Protein AF-A0A3C1LVM2-F1 (afdb_monomer_lite)

Radius of gyration: 18.24 Å; chains: 1; bounding box: 33×49×50 Å

Structure (mmCIF, N/CA/C/O backbone):
data_AF-A0A3C1LVM2-F1
#
_entry.id   AF-A0A3C1LVM2-F1
#
loop_
_atom_site.group_PDB
_atom_site.id
_atom_site.type_symbol
_atom_site.label_atom_id
_atom_site.label_alt_id
_atom_site.label_comp_id
_atom_site.label_asym_id
_atom_site.label_entity_id
_atom_site.label_seq_id
_atom_site.pdbx_PDB_ins_code
_atom_site.Cartn_x
_atom_site.Cartn_y
_atom_site.Cartn_z
_atom_site.occupancy
_atom_site.B_iso_or_equiv
_atom_site.auth_seq_id
_atom_site.auth_comp_id
_atom_site.auth_asym_id
_atom_site.auth_atom_id
_atom_site.pdbx_PDB_model_num
ATOM 1 N N . MET A 1 1 ? -15.039 8.432 7.264 1.00 73.50 1 MET A N 1
ATOM 2 C CA . MET A 1 1 ? -13.662 7.944 7.041 1.00 73.50 1 MET A CA 1
ATOM 3 C C . MET A 1 1 ? -12.767 9.143 6.807 1.00 73.50 1 MET A C 1
ATOM 5 O O . MET A 1 1 ? -13.217 10.081 6.160 1.00 73.50 1 MET A O 1
ATOM 9 N N . ASN A 1 2 ? -11.557 9.139 7.355 1.00 86.31 2 ASN A N 1
ATOM 10 C CA . ASN A 1 2 ? -10.604 10.236 7.203 1.00 86.31 2 ASN A CA 1
ATOM 11 C C . ASN A 1 2 ? -9.530 9.864 6.174 1.00 86.31 2 ASN A C 1
ATOM 13 O O . ASN A 1 2 ? -8.987 8.762 6.242 1.00 86.31 2 ASN A O 1
ATOM 17 N N . LYS A 1 3 ? -9.220 10.763 5.236 1.00 92.19 3 LYS A N 1
ATOM 18 C CA . LYS A 1 3 ? -8.138 10.546 4.268 1.00 92.19 3 LYS A CA 1
ATOM 19 C C . LYS A 1 3 ? -6.799 10.796 4.959 1.00 92.19 3 LYS A C 1
ATOM 21 O O . LYS A 1 3 ? -6.586 11.862 5.529 1.00 92.19 3 LYS A O 1
ATOM 26 N N . ILE A 1 4 ? -5.894 9.827 4.889 1.00 93.12 4 ILE A N 1
ATOM 27 C CA . ILE A 1 4 ? -4.550 9.926 5.465 1.00 93.12 4 ILE A CA 1
ATOM 28 C C . ILE A 1 4 ? -3.533 10.055 4.332 1.00 93.12 4 ILE A C 1
ATOM 30 O O . ILE A 1 4 ? -3.550 9.276 3.380 1.00 93.12 4 ILE A O 1
ATOM 34 N N . ALA A 1 5 ? -2.637 11.037 4.446 1.00 94.06 5 ALA A N 1
ATOM 35 C CA . ALA A 1 5 ? -1.589 11.260 3.460 1.00 94.06 5 ALA A CA 1
ATOM 36 C C . ALA A 1 5 ? -0.519 10.159 3.529 1.00 94.06 5 ALA A C 1
ATOM 38 O O . ALA A 1 5 ? 0.129 9.940 4.560 1.00 94.06 5 ALA A O 1
ATOM 39 N N . LEU A 1 6 ? -0.309 9.490 2.402 1.00 94.88 6 LEU A N 1
ATOM 40 C CA . LEU A 1 6 ? 0.725 8.486 2.221 1.00 94.88 6 LEU A CA 1
ATOM 41 C C . LEU A 1 6 ? 2.050 9.149 1.831 1.00 94.88 6 LEU A C 1
ATOM 43 O O . LEU A 1 6 ? 2.078 10.156 1.125 1.00 94.88 6 LEU A O 1
ATOM 47 N N . LYS A 1 7 ? 3.160 8.569 2.291 1.00 95.81 7 LYS A N 1
ATOM 48 C CA . LYS A 1 7 ? 4.525 8.948 1.918 1.00 95.81 7 LYS A CA 1
ATOM 49 C C . LYS A 1 7 ? 5.264 7.704 1.457 1.00 95.81 7 LYS A C 1
ATOM 51 O O . LYS A 1 7 ? 5.380 6.736 2.214 1.00 95.81 7 LYS A O 1
ATOM 56 N N . ALA A 1 8 ? 5.786 7.746 0.240 1.00 94.88 8 ALA A N 1
ATOM 57 C CA . ALA A 1 8 ? 6.520 6.639 -0.347 1.00 94.88 8 ALA A CA 1
ATOM 58 C C . ALA A 1 8 ? 7.872 7.069 -0.894 1.00 94.88 8 ALA A C 1
ATOM 60 O O . ALA A 1 8 ? 8.191 8.252 -0.988 1.00 94.88 8 ALA A O 1
ATOM 61 N N . LYS A 1 9 ? 8.674 6.063 -1.228 1.00 95.69 9 LYS A N 1
ATOM 62 C CA . LYS A 1 9 ? 9.980 6.221 -1.846 1.00 95.69 9 LYS A CA 1
ATOM 63 C C . LYS A 1 9 ? 10.051 5.355 -3.099 1.00 95.69 9 LYS A C 1
ATOM 65 O O . LYS A 1 9 ? 9.803 4.150 -3.029 1.00 95.69 9 LYS A O 1
ATOM 70 N N . ALA A 1 10 ? 10.393 5.972 -4.228 1.00 96.56 10 ALA A N 1
ATOM 71 C CA . ALA A 1 10 ? 10.739 5.258 -5.453 1.00 96.56 10 ALA A CA 1
ATOM 72 C C . ALA A 1 10 ? 12.027 4.448 -5.250 1.00 96.56 10 ALA A C 1
ATOM 74 O O . ALA A 1 10 ? 12.906 4.840 -4.477 1.00 96.56 10 ALA A O 1
ATOM 75 N N . GLY A 1 11 ? 12.144 3.305 -5.920 1.00 95.38 11 GLY A N 1
ATOM 76 C CA . GLY A 1 11 ? 13.289 2.416 -5.742 1.00 95.38 11 GLY A CA 1
ATOM 77 C C . GLY A 1 11 ? 13.202 1.526 -4.498 1.00 95.38 11 GLY A C 1
ATOM 78 O O . GLY A 1 11 ? 14.178 0.839 -4.186 1.00 95.38 11 GLY A O 1
ATOM 79 N N . ALA A 1 12 ? 12.085 1.565 -3.761 1.00 95.06 12 ALA A N 1
ATOM 80 C CA . ALA A 1 12 ? 11.872 0.791 -2.542 1.00 95.06 12 ALA A CA 1
ATOM 81 C C . ALA A 1 12 ? 10.815 -0.298 -2.753 1.00 95.06 12 ALA A C 1
ATOM 83 O O . ALA A 1 12 ? 9.747 -0.050 -3.319 1.00 95.06 12 ALA A O 1
ATOM 84 N N . THR A 1 13 ? 11.093 -1.492 -2.235 1.00 94.75 13 THR A N 1
ATOM 85 C CA . THR A 1 13 ? 10.188 -2.647 -2.245 1.00 94.75 13 THR A CA 1
ATOM 86 C C . THR A 1 13 ? 9.933 -3.149 -0.827 1.00 94.75 13 THR A C 1
ATOM 88 O O . THR A 1 13 ? 10.643 -2.779 0.108 1.00 94.75 13 THR A O 1
ATOM 91 N N . ILE A 1 14 ? 8.964 -4.047 -0.682 1.00 93.44 14 ILE A N 1
ATOM 92 C CA . ILE A 1 14 ? 8.753 -4.844 0.524 1.00 93.44 14 ILE A CA 1
ATOM 93 C C . ILE A 1 14 ? 9.083 -6.289 0.155 1.00 93.44 14 ILE A C 1
ATOM 95 O O . ILE A 1 14 ? 8.447 -6.864 -0.731 1.00 93.44 14 ILE A O 1
ATOM 99 N N . TYR A 1 15 ? 10.097 -6.874 0.790 1.00 91.06 15 TYR A N 1
ATOM 100 C CA . TYR A 1 15 ? 10.475 -8.258 0.530 1.00 91.06 15 TYR A CA 1
ATOM 101 C C . TYR A 1 15 ? 9.362 -9.198 0.975 1.00 91.06 15 TYR A C 1
ATOM 103 O O . TYR A 1 15 ? 8.980 -9.209 2.142 1.00 91.06 15 TYR A O 1
ATOM 111 N N . ALA A 1 16 ? 8.873 -10.021 0.050 1.00 89.81 16 ALA A N 1
ATOM 112 C CA . ALA A 1 16 ? 7.766 -10.929 0.322 1.00 89.81 16 ALA A CA 1
ATOM 113 C C . ALA A 1 16 ? 8.080 -11.957 1.422 1.00 89.81 16 ALA A C 1
ATOM 115 O O . ALA A 1 16 ? 7.173 -12.353 2.142 1.00 89.81 16 ALA A O 1
ATOM 116 N N . SER A 1 17 ? 9.350 -12.346 1.576 1.00 88.25 17 SER A N 1
ATOM 117 C CA . SER A 1 17 ? 9.803 -13.331 2.564 1.00 88.25 17 SER A CA 1
ATOM 118 C C . SER A 1 17 ? 9.903 -12.798 3.993 1.00 88.25 17 SER A C 1
ATOM 120 O O . SER A 1 17 ? 9.860 -13.589 4.926 1.00 88.25 17 SER A O 1
ATOM 122 N N . THR A 1 18 ? 10.082 -11.487 4.181 1.00 87.00 18 THR A N 1
ATOM 123 C CA . THR A 1 18 ? 10.367 -10.909 5.509 1.00 87.00 18 THR A CA 1
ATOM 124 C C . THR A 1 18 ? 9.471 -9.736 5.882 1.00 87.00 18 THR A C 1
ATOM 126 O O . THR A 1 18 ? 9.458 -9.320 7.035 1.00 87.00 18 THR A O 1
ATOM 129 N N . GLY A 1 19 ? 8.761 -9.140 4.922 1.00 86.81 19 GLY A N 1
ATOM 130 C CA . GLY A 1 19 ? 8.030 -7.891 5.123 1.00 86.81 19 GLY A CA 1
ATOM 131 C C . GLY A 1 19 ? 8.943 -6.680 5.344 1.00 86.81 19 GLY A C 1
ATOM 132 O O . GLY A 1 19 ? 8.459 -5.593 5.663 1.00 86.81 19 GLY A O 1
ATOM 133 N N . MET A 1 20 ? 10.262 -6.825 5.189 1.00 89.69 20 MET A N 1
ATOM 134 C CA . MET A 1 20 ? 11.212 -5.726 5.352 1.00 89.69 20 MET A CA 1
ATOM 135 C C . MET A 1 20 ? 11.338 -4.889 4.081 1.00 89.69 20 MET A C 1
ATOM 137 O O . MET A 1 20 ? 11.114 -5.372 2.972 1.00 89.69 20 MET A O 1
ATOM 141 N N . ILE A 1 21 ? 11.764 -3.635 4.240 1.00 91.62 21 ILE A N 1
ATOM 142 C CA . ILE A 1 21 ? 12.069 -2.768 3.104 1.00 91.62 21 ILE A CA 1
ATOM 143 C C . ILE A 1 21 ? 13.371 -3.211 2.432 1.00 91.62 21 ILE A C 1
ATOM 145 O O . ILE A 1 21 ? 14.401 -3.365 3.094 1.00 91.62 21 ILE A O 1
ATOM 149 N N . GLY A 1 22 ? 13.310 -3.358 1.111 1.00 91.38 22 GLY A N 1
ATOM 150 C CA . GLY A 1 22 ? 14.460 -3.451 0.218 1.00 91.38 22 GLY A CA 1
ATOM 151 C C . GLY A 1 22 ? 14.621 -2.172 -0.603 1.00 91.38 22 GLY A C 1
ATOM 152 O O . GLY A 1 22 ? 13.645 -1.470 -0.866 1.00 91.38 22 GLY A O 1
ATOM 153 N N . TYR A 1 23 ? 15.848 -1.883 -1.031 1.00 93.31 23 TYR A N 1
ATOM 154 C CA . TYR A 1 23 ? 16.183 -0.724 -1.866 1.00 93.31 23 TYR A CA 1
ATOM 155 C C . TYR A 1 23 ? 16.746 -1.171 -3.223 1.00 93.31 23 TYR A C 1
ATOM 157 O O . TYR A 1 23 ? 16.970 -2.360 -3.442 1.00 93.31 23 TYR A O 1
ATOM 165 N N . ALA A 1 24 ? 16.990 -0.205 -4.116 1.00 92.19 24 ALA A N 1
ATOM 166 C CA . ALA A 1 24 ? 17.515 -0.412 -5.470 1.00 92.19 24 ALA A CA 1
ATOM 167 C C . ALA A 1 24 ? 16.586 -1.226 -6.396 1.00 92.19 24 ALA A C 1
ATOM 169 O O . ALA A 1 24 ? 17.046 -1.920 -7.297 1.00 92.19 24 ALA A O 1
ATOM 170 N N . GLN A 1 25 ? 15.270 -1.109 -6.197 1.00 92.44 25 GLN A N 1
ATOM 171 C CA . GLN A 1 25 ? 14.239 -1.731 -7.037 1.00 92.44 25 GLN A CA 1
ATOM 172 C C . GLN A 1 25 ? 13.498 -0.647 -7.819 1.00 92.44 25 GLN A C 1
ATOM 174 O O . GLN A 1 25 ? 12.453 -0.168 -7.384 1.00 92.44 25 GLN A O 1
ATOM 179 N N . ALA A 1 26 ? 14.088 -0.187 -8.925 1.00 93.00 26 ALA A N 1
ATOM 180 C CA . ALA A 1 26 ? 13.601 0.980 -9.668 1.00 93.00 26 ALA A CA 1
ATOM 181 C C . ALA A 1 26 ? 12.156 0.822 -10.173 1.00 93.00 26 ALA A C 1
ATOM 183 O O . ALA A 1 26 ? 11.431 1.808 -10.258 1.00 93.00 26 ALA A O 1
ATOM 184 N N . ASP A 1 27 ? 11.715 -0.409 -10.434 1.00 93.44 27 ASP A N 1
ATOM 185 C CA . ASP A 1 27 ? 10.358 -0.764 -10.867 1.00 93.44 27 ASP A CA 1
ATOM 186 C C . ASP A 1 27 ? 9.335 -0.820 -9.713 1.00 93.44 27 ASP A C 1
ATOM 188 O O . ASP A 1 27 ? 8.182 -1.229 -9.904 1.00 93.44 27 ASP A O 1
ATOM 192 N N . ARG A 1 28 ? 9.738 -0.444 -8.493 1.00 94.81 28 ARG A N 1
ATOM 193 C CA . ARG A 1 28 ? 8.899 -0.448 -7.292 1.00 94.81 28 ARG A CA 1
ATOM 194 C C . ARG A 1 28 ? 8.949 0.876 -6.549 1.00 94.81 28 ARG A C 1
ATOM 196 O O . ARG A 1 28 ? 9.935 1.614 -6.559 1.00 94.81 28 ARG A O 1
ATOM 203 N N . MET A 1 29 ? 7.860 1.141 -5.844 1.00 95.69 29 MET A N 1
ATOM 204 C CA . MET A 1 29 ? 7.731 2.265 -4.934 1.00 95.69 29 MET A CA 1
ATOM 205 C C . MET A 1 29 ? 6.965 1.816 -3.701 1.00 95.69 29 MET A C 1
ATOM 207 O O . MET A 1 29 ? 5.881 1.261 -3.830 1.00 95.69 29 MET A O 1
ATOM 211 N N . SER A 1 30 ? 7.495 2.069 -2.506 1.00 96.25 30 SER A N 1
ATOM 212 C CA . SER A 1 30 ? 6.868 1.593 -1.268 1.00 96.25 30 SER A CA 1
ATOM 213 C C . SER A 1 30 ? 6.785 2.668 -0.201 1.00 96.25 30 SER A C 1
ATOM 215 O O . SER A 1 30 ? 7.645 3.549 -0.107 1.00 96.25 30 SER A O 1
ATOM 217 N N . THR A 1 31 ? 5.769 2.566 0.649 1.00 95.44 31 THR A N 1
ATOM 218 C CA . THR A 1 31 ? 5.712 3.327 1.896 1.00 95.44 31 THR A CA 1
ATOM 219 C C . THR A 1 31 ? 6.760 2.814 2.877 1.00 95.44 31 THR A C 1
ATOM 221 O O . THR A 1 31 ? 6.845 1.610 3.119 1.00 95.44 31 THR A O 1
ATOM 224 N N . LEU A 1 32 ? 7.523 3.722 3.487 1.00 90.62 32 LEU A N 1
ATOM 225 C CA . LEU A 1 32 ? 8.556 3.352 4.464 1.00 90.62 32 LEU A CA 1
ATOM 226 C C . LEU A 1 32 ? 8.004 3.233 5.892 1.00 90.62 32 LEU A C 1
ATOM 228 O O . LEU A 1 32 ? 8.465 2.405 6.675 1.00 90.62 32 LEU A O 1
ATOM 232 N N . HIS A 1 33 ? 7.000 4.038 6.230 1.00 89.00 33 HIS A N 1
ATOM 233 C CA . HIS A 1 33 ? 6.382 4.046 7.555 1.00 89.00 33 HIS A CA 1
ATOM 234 C C . HIS A 1 33 ? 5.238 3.040 7.622 1.00 89.00 33 HIS A C 1
ATOM 236 O O . HIS A 1 33 ? 4.606 2.748 6.606 1.00 89.00 33 HIS A O 1
ATOM 242 N N . PHE A 1 34 ? 4.975 2.523 8.820 1.00 90.19 34 PHE A N 1
ATOM 243 C CA . PHE A 1 34 ? 3.755 1.770 9.073 1.00 90.19 34 PHE A CA 1
ATOM 244 C C . PHE A 1 34 ? 2.570 2.720 9.162 1.00 90.19 34 PHE A C 1
ATOM 246 O O . PHE A 1 34 ? 2.628 3.744 9.843 1.00 90.19 34 PHE A O 1
ATOM 253 N N . TYR A 1 35 ? 1.491 2.339 8.499 1.00 92.31 35 TYR A N 1
ATOM 254 C CA . TYR A 1 35 ? 0.182 2.941 8.673 1.00 92.31 35 TYR A CA 1
ATOM 255 C C . TYR A 1 35 ? -0.681 2.003 9.498 1.00 92.31 35 TYR A C 1
ATOM 257 O O . TYR A 1 35 ? -0.512 0.787 9.449 1.00 92.31 35 TYR A O 1
ATOM 265 N N . LYS A 1 36 ? -1.612 2.571 10.254 1.00 92.19 36 LYS A N 1
ATOM 266 C CA . LYS A 1 36 ? -2.578 1.814 11.037 1.00 92.19 36 LYS A CA 1
ATOM 267 C C . LYS A 1 36 ? -3.918 1.828 10.316 1.00 92.19 36 LYS A C 1
ATOM 269 O O . LYS A 1 36 ? -4.392 2.887 9.909 1.00 92.19 36 LYS A O 1
ATOM 274 N N . ALA A 1 37 ? -4.516 0.657 10.151 1.00 92.25 37 ALA A N 1
ATOM 275 C CA . ALA A 1 37 ? -5.869 0.498 9.652 1.00 92.25 37 ALA A CA 1
ATOM 276 C C . ALA A 1 37 ? -6.750 -0.110 10.740 1.00 92.25 37 ALA A C 1
ATOM 278 O O . ALA A 1 37 ? -6.312 -0.989 11.477 1.00 92.25 37 ALA A O 1
ATOM 279 N N . CYS A 1 38 ? -7.995 0.349 10.807 1.00 92.12 38 CYS A N 1
ATOM 280 C CA . CYS A 1 38 ? -9.046 -0.264 11.600 1.00 92.12 38 CYS A CA 1
ATOM 281 C C . CYS A 1 38 ? -9.963 -1.070 10.672 1.00 92.12 38 CYS A C 1
ATOM 283 O O . CYS A 1 38 ? -9.942 -0.912 9.447 1.00 92.12 38 CYS A O 1
ATOM 285 N N . LYS A 1 39 ? -10.830 -1.898 11.260 1.00 92.88 39 LYS A N 1
ATOM 286 C CA . LYS A 1 39 ? -11.871 -2.599 10.507 1.00 92.88 39 LYS A CA 1
ATOM 287 C C . LYS A 1 39 ? -12.705 -1.606 9.693 1.00 92.88 39 LYS A C 1
ATOM 289 O O . LYS A 1 39 ? -13.219 -0.621 10.224 1.00 92.88 39 LYS A O 1
ATOM 294 N N . GLY A 1 40 ? -12.852 -1.879 8.403 1.00 93.62 40 GLY A N 1
ATOM 295 C CA . GLY A 1 40 ? -13.560 -1.030 7.453 1.00 93.62 40 GLY A CA 1
ATOM 296 C C . GLY A 1 40 ? -12.723 0.100 6.855 1.00 93.62 40 GLY A C 1
ATOM 297 O O . GLY A 1 40 ? -13.246 0.806 6.001 1.00 93.62 40 GLY A O 1
ATOM 298 N N . SER A 1 41 ? -11.457 0.293 7.247 1.00 95.56 41 SER A N 1
ATOM 299 C CA . SER A 1 41 ? -10.549 1.173 6.504 1.00 95.56 41 SER A CA 1
ATOM 300 C C . SER A 1 41 ? -10.365 0.656 5.073 1.00 95.56 41 SER A C 1
ATOM 302 O O . SER A 1 41 ? -10.439 -0.551 4.829 1.00 95.56 41 SER A O 1
ATOM 304 N N . VAL A 1 42 ? -10.102 1.560 4.128 1.00 96.69 42 VAL A N 1
ATOM 305 C CA . VAL A 1 42 ? -10.024 1.236 2.697 1.00 96.69 42 VAL A CA 1
ATOM 306 C C . VAL A 1 42 ? -8.786 1.861 2.067 1.00 96.69 42 VAL A C 1
ATOM 308 O O . VAL A 1 42 ? -8.497 3.035 2.294 1.00 96.69 42 VAL A O 1
ATOM 311 N N . ILE A 1 43 ? -8.075 1.091 1.246 1.00 97.19 43 ILE A N 1
ATOM 312 C CA . ILE A 1 43 ? -7.098 1.613 0.285 1.00 97.19 43 ILE A CA 1
ATOM 313 C C . ILE A 1 43 ? -7.738 1.570 -1.097 1.00 97.19 43 ILE A C 1
ATOM 315 O O . ILE A 1 43 ? -8.239 0.522 -1.506 1.00 97.19 43 ILE A O 1
ATOM 319 N N . ARG A 1 44 ? -7.694 2.696 -1.806 1.00 96.94 44 ARG A N 1
ATOM 320 C CA . ARG A 1 44 ? -8.282 2.856 -3.135 1.00 96.94 44 ARG A CA 1
ATOM 321 C C . ARG A 1 44 ? -7.234 3.284 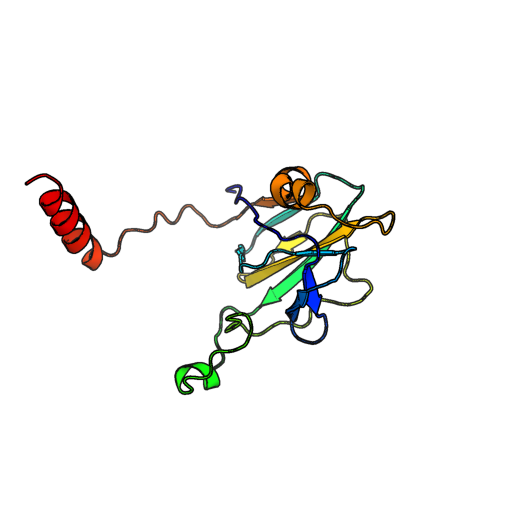-4.139 1.00 96.94 44 ARG A C 1
ATOM 323 O O . ARG A 1 44 ? -6.538 4.276 -3.928 1.00 96.94 44 ARG A O 1
ATOM 330 N N . LEU A 1 45 ? -7.165 2.566 -5.251 1.00 96.81 45 LEU A N 1
ATOM 331 C CA . LEU A 1 45 ? -6.344 2.957 -6.384 1.00 96.81 45 LEU A CA 1
ATOM 332 C C . LEU A 1 45 ? -7.097 3.989 -7.233 1.00 96.81 45 LEU A C 1
ATOM 334 O O . LEU A 1 45 ? -8.225 3.748 -7.656 1.00 96.81 45 LEU A O 1
ATOM 338 N N . LEU A 1 46 ? -6.469 5.135 -7.485 1.00 96.56 46 LEU A N 1
ATOM 339 C CA . LEU A 1 46 ? -7.016 6.188 -8.343 1.00 96.56 46 LEU A CA 1
ATOM 340 C C . LEU A 1 46 ? -6.555 6.043 -9.791 1.00 96.56 46 LEU A C 1
ATOM 342 O O . LEU A 1 46 ? -7.320 6.318 -10.712 1.00 96.56 46 LEU A O 1
ATOM 346 N N . ASN A 1 47 ? -5.311 5.603 -9.992 1.00 95.56 47 ASN A N 1
ATOM 347 C CA . ASN A 1 47 ? -4.727 5.444 -11.316 1.00 95.56 47 ASN A CA 1
ATOM 348 C C . ASN A 1 47 ? -4.467 3.962 -11.643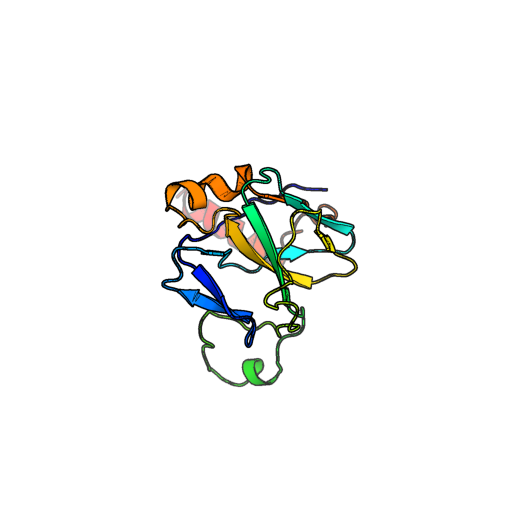 1.00 95.56 47 ASN A C 1
ATOM 350 O O . ASN A 1 47 ? -3.619 3.317 -11.027 1.00 95.56 47 ASN A O 1
ATOM 354 N N . ARG A 1 48 ? -5.182 3.447 -12.653 1.00 94.94 48 ARG A N 1
ATOM 355 C CA . ARG A 1 48 ? -5.111 2.053 -13.132 1.00 94.94 48 ARG A CA 1
ATOM 356 C C . ARG A 1 48 ? -3.880 1.736 -13.993 1.00 94.94 48 ARG A C 1
ATOM 358 O O . ARG A 1 48 ? -3.671 0.577 -14.339 1.00 94.94 48 ARG A O 1
ATOM 365 N N . ASP A 1 49 ? -3.021 2.711 -14.269 1.00 95.31 49 ASP A N 1
ATOM 366 C CA . ASP A 1 49 ? -1.686 2.465 -14.834 1.00 95.31 49 ASP A CA 1
ATOM 367 C C . ASP A 1 49 ? -0.743 1.804 -13.813 1.00 95.31 49 ASP A C 1
ATOM 369 O O . ASP A 1 49 ? 0.350 1.339 -14.148 1.00 95.31 49 ASP A O 1
ATOM 373 N N . TYR A 1 50 ? -1.179 1.734 -12.554 1.00 96.06 50 TYR A N 1
ATOM 374 C CA . TYR A 1 50 ? -0.456 1.136 -11.449 1.00 96.06 50 TYR A CA 1
ATOM 375 C C . TYR A 1 50 ? -1.229 -0.048 -10.864 1.00 96.06 50 TYR A C 1
ATOM 377 O O . TYR A 1 50 ? -2.423 -0.247 -11.082 1.00 96.06 50 TYR A O 1
ATOM 385 N N . MET A 1 51 ? -0.522 -0.845 -10.080 1.00 96.31 51 MET A N 1
ATOM 386 C CA . MET A 1 51 ? -1.061 -1.893 -9.227 1.00 96.31 51 MET A CA 1
ATOM 387 C C . MET A 1 51 ? -0.343 -1.827 -7.886 1.00 96.31 51 MET A C 1
ATOM 389 O O . MET A 1 51 ? 0.801 -1.372 -7.800 1.00 96.31 51 MET A O 1
ATOM 393 N N . PHE A 1 52 ? -0.991 -2.294 -6.829 1.00 96.44 52 PHE A N 1
ATOM 394 C CA . PHE A 1 52 ? -0.422 -2.251 -5.490 1.00 96.44 52 PHE A CA 1
ATOM 395 C C . PHE A 1 52 ? -0.591 -3.580 -4.771 1.00 96.44 52 PHE A C 1
ATOM 397 O O . PHE A 1 52 ? -1.467 -4.378 -5.092 1.00 96.44 52 PHE A O 1
ATOM 404 N N . ASN A 1 53 ? 0.250 -3.820 -3.780 1.00 9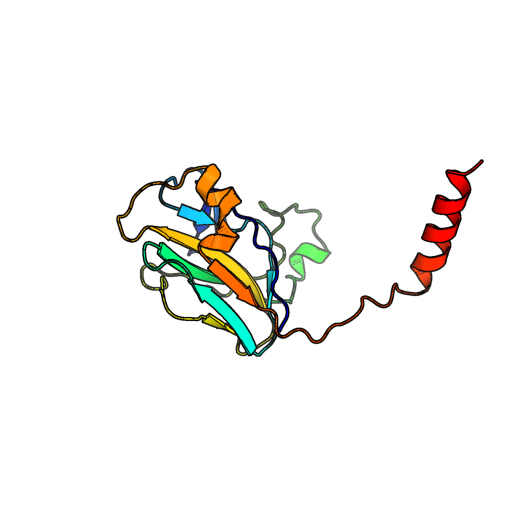5.31 53 ASN A N 1
ATOM 405 C CA . ASN A 1 53 ? 0.036 -4.849 -2.782 1.00 95.31 53 ASN A CA 1
ATOM 406 C C . ASN A 1 53 ? 0.088 -4.222 -1.384 1.00 95.31 53 ASN A C 1
ATOM 408 O O . ASN A 1 53 ? 0.523 -3.080 -1.203 1.00 95.31 53 ASN A O 1
ATOM 412 N N . VAL A 1 54 ? -0.396 -4.975 -0.403 1.00 95.69 54 VAL A N 1
ATOM 413 C CA . VAL A 1 54 ? -0.457 -4.544 0.990 1.00 95.69 54 VAL A CA 1
ATOM 414 C C . VAL A 1 54 ? 0.238 -5.604 1.824 1.00 95.69 54 VAL A C 1
ATOM 416 O O . VAL A 1 54 ? -0.187 -6.756 1.834 1.00 95.69 54 VAL A O 1
ATOM 419 N N . ALA A 1 55 ? 1.314 -5.217 2.499 1.00 94.75 55 ALA A N 1
ATOM 420 C CA . ALA A 1 55 ? 1.926 -6.030 3.538 1.00 94.75 55 ALA A CA 1
ATOM 421 C C . ALA A 1 55 ? 1.253 -5.679 4.861 1.00 94.75 55 ALA A C 1
ATOM 423 O O . ALA A 1 55 ? 1.289 -4.506 5.241 1.00 94.75 55 ALA A O 1
ATOM 424 N N . THR A 1 56 ? 0.649 -6.651 5.551 1.00 93.69 56 THR A N 1
ATOM 425 C CA . THR A 1 56 ? 0.079 -6.422 6.882 1.00 93.69 56 THR A CA 1
ATOM 426 C C . THR A 1 56 ? 0.970 -6.990 7.977 1.00 93.69 56 THR A C 1
ATOM 428 O O . THR A 1 56 ? 1.734 -7.935 7.776 1.00 93.69 56 THR A O 1
ATOM 431 N N . TYR A 1 57 ? 0.891 -6.362 9.143 1.00 90.75 57 TYR A N 1
ATOM 432 C CA . TYR A 1 57 ? 1.701 -6.679 10.304 1.00 90.75 57 TYR A CA 1
ATOM 433 C C . TYR A 1 57 ? 0.819 -6.658 11.553 1.00 90.75 57 TYR A C 1
ATOM 435 O O . TYR A 1 57 ? -0.131 -5.870 11.650 1.00 90.75 57 TYR A O 1
ATOM 443 N N . SER A 1 58 ? 1.129 -7.532 12.506 1.00 85.50 58 SER A N 1
ATOM 444 C CA . SER A 1 58 ? 0.462 -7.594 13.801 1.00 85.50 58 SER A CA 1
ATOM 445 C C . SER A 1 58 ? 0.695 -6.320 14.613 1.00 85.50 58 SER A C 1
ATOM 447 O O . SER A 1 58 ? 1.733 -5.667 14.506 1.00 85.50 58 SER A O 1
ATOM 449 N N . LEU A 1 59 ? -0.263 -5.996 15.480 1.00 78.69 59 LEU A N 1
ATOM 450 C CA . LEU A 1 59 ? -0.105 -4.952 16.500 1.00 78.69 59 LEU A CA 1
ATOM 451 C C . LEU A 1 59 ? 0.738 -5.427 17.693 1.00 78.69 59 LEU A C 1
ATOM 453 O O . LEU A 1 59 ? 1.232 -4.606 18.459 1.00 78.69 59 LEU A O 1
ATOM 457 N N . SER A 1 60 ? 0.892 -6.744 17.859 1.00 68.00 60 SER A N 1
ATOM 458 C CA . SER A 1 60 ? 1.754 -7.342 18.875 1.00 68.00 60 SER A CA 1
ATOM 459 C C . SER A 1 60 ? 3.223 -7.230 18.471 1.00 68.00 60 SER A C 1
ATOM 461 O O . SER A 1 60 ? 3.603 -7.616 17.360 1.00 68.00 60 SER A O 1
ATOM 463 N N . PHE A 1 61 ? 4.035 -6.730 19.395 1.00 63.31 61 PHE A N 1
ATOM 464 C CA . PHE A 1 61 ? 5.491 -6.755 19.313 1.00 63.31 61 PHE A CA 1
ATOM 465 C C . PHE A 1 61 ? 5.997 -8.138 19.742 1.00 63.31 61 PHE A C 1
ATOM 467 O O . PHE A 1 61 ? 5.382 -8.772 20.597 1.00 63.31 61 PHE A O 1
ATOM 474 N N . SER A 1 62 ? 7.092 -8.620 19.151 1.00 58.91 62 SER A N 1
ATOM 475 C CA . SER A 1 62 ? 7.766 -9.817 19.675 1.00 58.91 62 SER A CA 1
ATOM 476 C C . SER A 1 62 ? 8.405 -9.483 21.026 1.00 58.91 62 SER A C 1
ATOM 478 O O . SER A 1 62 ? 9.165 -8.514 21.116 1.00 58.91 62 SER A O 1
ATOM 480 N N . ASP A 1 63 ? 8.134 -10.293 22.053 1.00 56.75 63 ASP A N 1
ATOM 481 C CA . ASP A 1 63 ? 8.698 -10.129 23.403 1.00 56.75 63 ASP A CA 1
ATOM 482 C C . ASP A 1 63 ? 10.241 -10.135 23.399 1.00 56.75 63 ASP A C 1
ATOM 484 O O . ASP A 1 63 ? 10.882 -9.531 24.257 1.00 56.75 63 ASP A O 1
ATOM 488 N N . GLU A 1 64 ? 10.857 -10.745 22.383 1.00 56.72 64 GLU A N 1
ATOM 489 C CA . GLU A 1 64 ? 12.311 -10.793 22.181 1.00 56.72 64 GLU A CA 1
ATOM 490 C C . GLU A 1 64 ? 12.947 -9.398 21.995 1.00 56.72 64 GLU A C 1
ATOM 492 O O . GLU A 1 64 ? 14.102 -9.172 22.372 1.00 56.72 64 GLU A O 1
ATOM 497 N N . TYR A 1 65 ? 12.188 -8.426 21.474 1.00 53.78 65 TYR A N 1
ATOM 498 C CA . TYR A 1 65 ? 12.650 -7.043 21.293 1.00 53.78 65 TYR A CA 1
ATOM 499 C C . TYR A 1 65 ? 12.385 -6.144 22.504 1.00 53.78 65 TYR A C 1
ATOM 501 O O . TYR A 1 65 ? 12.903 -5.032 22.553 1.00 53.78 65 TYR A O 1
ATOM 509 N N . ILE A 1 66 ? 11.619 -6.609 23.496 1.00 56.97 66 ILE A N 1
ATOM 510 C CA . ILE A 1 66 ? 11.404 -5.871 24.752 1.00 56.97 66 ILE A CA 1
ATOM 511 C C . ILE A 1 66 ? 12.680 -5.903 25.607 1.00 56.97 66 ILE A C 1
ATOM 513 O O . ILE A 1 66 ? 12.975 -4.949 26.325 1.00 56.97 66 ILE A O 1
ATOM 517 N N . TYR A 1 67 ? 13.460 -6.982 25.498 1.00 50.53 67 TYR A N 1
ATOM 518 C CA . TYR A 1 67 ? 14.603 -7.253 26.375 1.00 50.53 67 TYR A CA 1
ATOM 519 C C . TYR A 1 67 ? 15.963 -7.227 25.679 1.00 50.53 67 TYR A C 1
ATOM 521 O O . TYR A 1 67 ? 16.991 -7.352 26.345 1.00 50.53 67 TYR A O 1
ATOM 529 N N . SER A 1 68 ? 16.001 -7.043 24.359 1.00 51.06 68 SER A N 1
ATOM 530 C CA . SER A 1 68 ? 17.249 -6.928 23.616 1.00 51.06 68 SER A CA 1
ATOM 531 C C . SER A 1 68 ? 17.375 -5.520 23.034 1.00 51.06 68 SER A C 1
ATOM 533 O O . SER A 1 68 ? 16.507 -5.058 22.299 1.00 51.06 68 SER A O 1
ATOM 535 N N . TYR A 1 69 ? 18.483 -4.827 23.327 1.00 50.38 69 TYR A N 1
ATOM 536 C CA . TYR A 1 69 ? 18.892 -3.571 22.668 1.00 50.38 69 TYR A CA 1
ATOM 537 C C . TYR A 1 69 ? 19.280 -3.804 21.191 1.00 50.38 69 TYR A C 1
ATOM 539 O O . TYR A 1 69 ? 20.214 -3.206 20.653 1.00 50.38 69 TYR A O 1
ATOM 547 N N . THR A 1 70 ? 18.590 -4.722 20.522 1.00 54.50 70 THR A N 1
ATOM 548 C CA . THR A 1 70 ? 18.817 -5.088 19.138 1.00 54.50 70 THR A CA 1
ATOM 549 C C . THR A 1 70 ? 18.012 -4.122 18.289 1.00 54.50 70 THR A C 1
ATOM 551 O O . THR A 1 70 ? 16.805 -4.277 18.101 1.00 54.50 70 THR A O 1
ATOM 554 N N . TYR A 1 71 ? 18.675 -3.090 17.772 1.00 53.38 71 TYR A N 1
ATOM 555 C CA . TYR A 1 71 ? 18.089 -2.234 16.749 1.00 53.38 71 TYR A CA 1
ATOM 556 C C . TYR A 1 71 ? 17.827 -3.079 15.504 1.00 53.38 71 TYR A C 1
ATOM 558 O O . TYR A 1 71 ? 18.728 -3.340 14.707 1.00 53.38 71 TYR A O 1
ATOM 566 N N . GLN A 1 72 ? 16.593 -3.545 15.342 1.00 53.78 72 GLN A N 1
ATOM 567 C CA . GLN A 1 72 ? 16.225 -4.304 14.162 1.00 53.78 72 GLN A CA 1
ATOM 568 C C . GLN A 1 72 ? 16.312 -3.396 12.929 1.00 53.78 72 GLN A C 1
ATOM 570 O O . GLN A 1 72 ? 15.860 -2.244 12.935 1.00 53.78 72 GLN A O 1
ATOM 575 N N . GLN A 1 73 ? 16.896 -3.918 11.851 1.00 58.72 73 GLN A N 1
ATOM 576 C CA . GLN A 1 73 ? 17.024 -3.205 10.585 1.00 58.72 73 GLN A CA 1
ATOM 577 C C . GLN A 1 73 ? 15.638 -2.725 10.107 1.00 58.72 73 GLN A C 1
ATOM 579 O O . GLN A 1 73 ? 14.678 -3.493 10.084 1.00 58.72 73 GLN A O 1
ATOM 584 N N . ASN A 1 74 ? 15.530 -1.444 9.733 1.00 55.44 74 ASN A N 1
ATOM 585 C CA . ASN A 1 74 ? 14.281 -0.738 9.387 1.00 55.44 74 ASN A CA 1
ATOM 586 C C . ASN A 1 74 ? 13.295 -0.454 10.550 1.00 55.44 74 ASN A C 1
ATOM 588 O O . ASN A 1 74 ? 12.147 -0.114 10.260 1.00 55.44 74 ASN A O 1
ATOM 592 N N . GLN A 1 75 ? 13.709 -0.575 11.824 1.00 57.81 75 GLN A N 1
ATOM 593 C CA . GLN A 1 75 ? 12.862 -0.329 13.015 1.00 57.81 75 GLN A CA 1
ATOM 594 C C . GLN A 1 75 ? 11.542 -1.131 12.987 1.00 57.81 75 GLN A C 1
ATOM 596 O O . GLN A 1 75 ? 10.467 -0.640 13.328 1.00 57.81 75 GLN A O 1
ATOM 601 N N . CYS A 1 76 ? 11.605 -2.365 12.485 1.00 62.72 76 CYS A N 1
ATOM 602 C CA . CYS A 1 76 ? 10.435 -3.175 12.159 1.00 62.72 76 CYS A CA 1
ATOM 603 C C . CYS A 1 76 ? 9.967 -4.043 13.337 1.00 62.72 76 CYS A C 1
ATOM 605 O O . CYS A 1 76 ? 9.944 -5.257 13.219 1.00 62.72 76 CYS A O 1
ATOM 607 N N . TRP A 1 77 ? 9.537 -3.454 14.453 1.00 64.94 77 TRP A N 1
ATOM 608 C CA . TRP A 1 77 ? 9.142 -4.242 15.635 1.00 64.94 77 TRP A CA 1
ATOM 609 C C . TRP A 1 77 ? 7.812 -5.016 15.501 1.00 64.94 77 TRP A C 1
ATOM 611 O O . TRP A 1 77 ? 7.425 -5.742 16.415 1.00 64.94 77 TRP A O 1
ATOM 621 N N . ALA A 1 78 ? 7.104 -4.866 14.379 1.00 73.50 78 ALA A N 1
ATOM 622 C CA . ALA A 1 78 ? 5.840 -5.544 14.104 1.00 73.50 78 ALA A CA 1
ATOM 623 C C . ALA A 1 78 ? 6.061 -6.892 13.394 1.00 73.50 78 ALA A C 1
ATOM 625 O O . ALA A 1 78 ? 6.911 -6.999 12.505 1.00 73.50 78 ALA A O 1
ATOM 626 N N . THR A 1 79 ? 5.261 -7.908 13.733 1.00 83.31 79 THR A N 1
ATOM 627 C CA . THR A 1 79 ? 5.358 -9.232 13.095 1.00 83.31 79 THR A CA 1
ATOM 628 C C . THR A 1 79 ? 4.637 -9.215 11.755 1.00 83.31 79 THR A C 1
ATOM 630 O O . THR A 1 79 ? 3.455 -8.894 11.682 1.00 83.31 79 THR A O 1
ATOM 633 N N . TYR A 1 80 ? 5.345 -9.540 10.678 1.00 88.12 80 TYR A N 1
ATOM 634 C CA . TYR A 1 80 ? 4.788 -9.576 9.329 1.00 88.12 80 TYR A CA 1
ATOM 635 C C . TYR A 1 80 ? 3.918 -10.823 9.097 1.00 88.12 80 TYR A C 1
ATOM 637 O O . TYR A 1 80 ? 4.322 -11.936 9.427 1.00 88.12 80 TYR A O 1
ATOM 645 N N . ASN A 1 81 ? 2.746 -10.644 8.483 1.00 88.88 81 ASN A N 1
ATOM 646 C CA . ASN A 1 81 ? 1.747 -11.705 8.301 1.00 88.88 81 ASN A CA 1
ATOM 647 C C . ASN A 1 81 ? 1.943 -12.563 7.035 1.00 88.88 81 ASN A C 1
ATOM 649 O O . ASN A 1 81 ? 1.141 -13.456 6.779 1.00 88.88 81 ASN A O 1
ATOM 653 N N . ASN A 1 82 ? 3.007 -12.336 6.256 1.00 88.50 82 ASN A N 1
ATOM 654 C CA . ASN A 1 82 ? 3.310 -13.096 5.031 1.00 88.50 82 ASN A CA 1
ATOM 655 C C . ASN A 1 82 ? 2.248 -12.979 3.919 1.00 88.50 82 ASN A C 1
ATOM 657 O O . ASN A 1 82 ? 2.042 -13.909 3.143 1.00 88.50 82 ASN A O 1
ATOM 661 N N . ASP A 1 83 ? 1.606 -11.812 3.803 1.00 87.75 83 ASP A N 1
ATOM 662 C CA . ASP A 1 83 ? 0.526 -11.582 2.827 1.00 87.75 83 ASP A CA 1
ATOM 663 C C . ASP A 1 83 ? 1.011 -11.355 1.382 1.00 87.75 83 ASP A C 1
ATOM 665 O O . ASP A 1 83 ? 0.216 -11.388 0.437 1.00 87.75 83 ASP A O 1
ATOM 669 N N . LEU A 1 84 ? 2.299 -11.060 1.184 1.00 87.25 84 LEU A N 1
ATOM 670 C CA . LEU A 1 84 ? 2.845 -10.763 -0.138 1.00 87.25 84 LEU A CA 1
ATOM 671 C C . LEU A 1 84 ? 3.296 -12.026 -0.871 1.00 87.25 84 LEU A C 1
ATOM 673 O O . LEU A 1 84 ? 4.061 -12.834 -0.353 1.00 87.25 84 LEU A O 1
ATOM 677 N N . ASN A 1 85 ? 2.906 -12.127 -2.139 1.00 82.19 85 ASN A N 1
ATOM 678 C CA . ASN A 1 85 ? 3.432 -13.101 -3.090 1.00 82.19 85 ASN A CA 1
ATOM 679 C C . ASN A 1 85 ? 3.440 -12.494 -4.507 1.00 82.19 85 ASN A C 1
ATOM 681 O O . ASN A 1 85 ? 2.936 -11.392 -4.723 1.00 82.19 85 ASN A O 1
ATOM 685 N N . GLY A 1 86 ? 4.016 -13.192 -5.490 1.00 71.69 86 GLY A N 1
ATOM 686 C CA . GLY A 1 86 ? 4.132 -12.674 -6.863 1.00 71.69 86 GLY A CA 1
ATOM 687 C C . GLY A 1 86 ? 2.795 -12.301 -7.526 1.00 71.69 86 GLY A C 1
ATOM 688 O O . GLY A 1 86 ? 2.782 -11.444 -8.406 1.00 71.69 86 GLY A O 1
ATOM 689 N N . GLY A 1 87 ? 1.680 -12.890 -7.080 1.00 77.12 87 GLY A N 1
ATOM 690 C CA . GLY A 1 87 ? 0.326 -12.625 -7.573 1.00 77.12 87 GLY A CA 1
ATOM 691 C C . GLY A 1 87 ? -0.527 -11.739 -6.659 1.00 77.12 87 GLY A C 1
ATOM 692 O O . GLY A 1 87 ? -1.710 -11.571 -6.927 1.00 77.12 87 GLY A O 1
ATOM 693 N N . SER A 1 88 ? 0.025 -11.174 -5.579 1.00 85.62 88 SER A N 1
ATOM 694 C CA . SER A 1 88 ? -0.760 -10.415 -4.591 1.00 85.62 88 SER A CA 1
ATOM 695 C C . SER A 1 88 ? -1.035 -8.958 -4.990 1.00 85.62 88 SER A C 1
ATOM 697 O O . SER A 1 88 ? -1.736 -8.243 -4.257 1.00 85.62 88 SER A O 1
ATOM 699 N N . TYR A 1 89 ? -0.478 -8.521 -6.127 1.00 91.44 89 TYR A N 1
ATOM 700 C CA . TYR A 1 89 ? -0.742 -7.216 -6.723 1.00 91.44 89 TYR A CA 1
ATOM 701 C C . TYR A 1 89 ? -2.176 -7.136 -7.231 1.00 91.44 89 TYR A C 1
ATOM 703 O O . TYR A 1 89 ? -2.685 -8.052 -7.872 1.00 91.44 89 TYR A O 1
ATOM 711 N N . ARG A 1 90 ? -2.821 -6.011 -6.944 1.00 94.19 90 ARG A N 1
ATOM 712 C CA . ARG A 1 90 ? -4.221 -5.759 -7.264 1.00 94.19 90 ARG A CA 1
ATOM 713 C C . ARG A 1 90 ? -4.424 -4.331 -7.744 1.00 94.19 90 ARG A C 1
ATOM 715 O O . ARG A 1 90 ? -3.581 -3.459 -7.529 1.00 94.19 90 ARG A O 1
ATOM 722 N N . GLN A 1 91 ? -5.569 -4.123 -8.376 1.00 95.62 91 GLN A N 1
ATOM 723 C CA . GLN A 1 91 ? -6.063 -2.805 -8.777 1.00 95.62 91 GLN A CA 1
ATOM 724 C C . GLN A 1 91 ? -7.407 -2.457 -8.129 1.00 95.62 91 GLN A C 1
ATOM 726 O O . GLN A 1 91 ? -7.835 -1.310 -8.192 1.00 95.62 91 GLN A O 1
ATOM 731 N N . GLU A 1 92 ? -8.043 -3.435 -7.484 1.00 95.25 92 GLU A N 1
ATOM 732 C CA . GLU A 1 92 ? -9.294 -3.260 -6.752 1.00 95.25 92 GLU A CA 1
ATOM 733 C C . GLU A 1 92 ? -9.054 -2.709 -5.342 1.00 95.25 92 GLU A C 1
ATOM 735 O O . GLU A 1 92 ? -7.956 -2.836 -4.786 1.00 95.25 92 GLU A O 1
ATOM 740 N N . ASP A 1 93 ? -10.106 -2.135 -4.755 1.00 95.88 93 ASP A N 1
ATOM 741 C CA . ASP A 1 93 ? -10.090 -1.617 -3.386 1.00 95.88 93 ASP A CA 1
ATOM 742 C C . ASP A 1 93 ? -9.658 -2.710 -2.388 1.00 95.88 93 ASP A C 1
ATOM 744 O O . ASP A 1 93 ? -10.109 -3.859 -2.433 1.00 95.88 93 ASP A O 1
ATOM 748 N N . TYR A 1 94 ? -8.790 -2.342 -1.444 1.00 95.56 94 TYR A N 1
ATOM 749 C CA . TYR A 1 94 ? -8.404 -3.207 -0.332 1.00 95.56 94 TYR A CA 1
ATOM 750 C C . TYR A 1 94 ? -9.142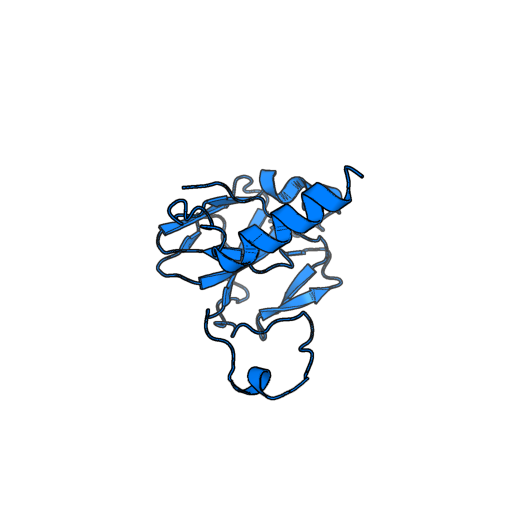 -2.767 0.930 1.00 95.56 94 TYR A C 1
ATOM 752 O O . TYR A 1 94 ? -8.911 -1.666 1.432 1.00 95.56 94 TYR A O 1
ATOM 760 N N . ILE A 1 95 ? -10.009 -3.634 1.454 1.00 95.75 95 ILE A N 1
ATOM 761 C CA . ILE A 1 95 ? -10.803 -3.369 2.657 1.00 95.75 95 ILE A CA 1
ATOM 762 C C . ILE A 1 95 ? -10.204 -4.145 3.828 1.00 95.75 95 ILE A C 1
ATOM 764 O O . ILE A 1 95 ? -10.088 -5.370 3.780 1.00 95.75 95 ILE A O 1
ATOM 768 N N . PHE A 1 96 ? -9.853 -3.437 4.898 1.00 94.31 96 PHE A N 1
ATOM 769 C CA . PHE A 1 96 ? -9.361 -4.058 6.123 1.00 94.31 96 PHE A CA 1
ATOM 770 C C . PHE A 1 96 ? -10.518 -4.671 6.915 1.00 94.31 96 PHE A C 1
ATOM 772 O O . PHE A 1 96 ? -11.531 -4.016 7.171 1.00 94.31 96 PHE A O 1
ATOM 779 N N . THR A 1 97 ? -10.382 -5.931 7.322 1.00 93.25 97 THR A N 1
ATOM 780 C CA . THR A 1 97 ? -11.421 -6.670 8.062 1.00 93.25 97 THR A CA 1
ATOM 781 C C . THR A 1 97 ? -11.228 -6.628 9.578 1.00 93.25 97 THR A C 1
ATOM 783 O O . THR A 1 97 ? -12.173 -6.894 10.324 1.00 93.25 97 THR A O 1
ATOM 786 N N . ASP A 1 98 ? -10.044 -6.233 10.030 1.00 91.00 98 ASP A N 1
ATOM 787 C CA . ASP A 1 98 ? -9.610 -6.103 11.417 1.00 91.00 98 ASP A CA 1
ATOM 788 C C . ASP A 1 98 ? -8.602 -4.944 11.565 1.00 91.00 98 ASP A C 1
ATOM 790 O O . ASP A 1 98 ? -8.331 -4.200 10.619 1.00 91.00 98 ASP A O 1
ATOM 794 N N . GLU A 1 99 ? -8.111 -4.730 12.785 1.00 90.88 99 GLU A N 1
ATOM 795 C CA . GLU A 1 99 ? -7.110 -3.705 13.074 1.00 90.88 99 GLU A CA 1
ATOM 796 C C . GLU A 1 99 ? -5.699 -4.246 12.815 1.00 90.88 99 GLU A C 1
ATOM 798 O O . GLU A 1 99 ? -5.313 -5.264 13.392 1.00 90.88 99 GLU A O 1
ATOM 803 N N . ARG A 1 100 ? -4.920 -3.579 11.954 1.00 91.62 100 ARG A N 1
ATOM 804 C CA . ARG A 1 100 ? -3.553 -3.998 11.592 1.00 91.62 100 ARG A CA 1
ATOM 805 C C . ARG A 1 100 ? -2.653 -2.818 11.272 1.00 91.62 100 ARG A C 1
ATOM 807 O O . ARG A 1 100 ? -3.112 -1.746 10.872 1.00 91.62 100 ARG A O 1
ATOM 814 N N . LEU A 1 101 ? -1.349 -3.054 11.377 1.00 92.75 101 LEU A N 1
ATOM 815 C CA . LEU A 1 101 ? -0.353 -2.204 10.741 1.00 92.75 101 LEU A CA 1
ATOM 816 C C . LEU A 1 101 ? -0.153 -2.654 9.296 1.00 92.75 101 LEU A C 1
ATOM 818 O O . LEU A 1 101 ? -0.286 -3.836 8.980 1.00 92.75 101 LEU A O 1
ATOM 822 N N . PHE A 1 102 ? 0.176 -1.727 8.404 1.00 94.44 102 PHE A N 1
ATOM 823 C CA . PHE A 1 102 ? 0.427 -2.062 7.011 1.00 94.44 102 PHE A CA 1
ATOM 824 C C . PHE A 1 102 ? 1.428 -1.136 6.327 1.00 94.44 102 PHE A C 1
ATOM 826 O O . PHE A 1 102 ? 1.699 -0.014 6.767 1.00 94.44 102 PHE A O 1
ATOM 833 N N . ARG A 1 103 ? 1.949 -1.633 5.207 1.00 95.38 103 ARG A N 1
ATOM 834 C CA . ARG A 1 103 ? 2.702 -0.886 4.202 1.00 95.38 103 ARG A CA 1
ATOM 835 C C . ARG A 1 103 ? 2.166 -1.223 2.817 1.00 95.38 103 ARG A C 1
ATOM 837 O O . ARG A 1 103 ? 1.619 -2.302 2.599 1.00 95.38 103 ARG A O 1
ATOM 844 N N . ILE A 1 104 ? 2.350 -0.298 1.888 1.00 96.25 104 ILE A N 1
ATOM 845 C CA . ILE A 1 104 ? 1.936 -0.435 0.494 1.00 96.25 104 ILE A CA 1
ATOM 846 C C . ILE A 1 104 ? 3.187 -0.497 -0.379 1.00 96.25 104 ILE A C 1
ATOM 848 O O . ILE A 1 104 ? 4.087 0.329 -0.213 1.00 96.25 104 ILE A O 1
ATOM 852 N N . CYS A 1 105 ? 3.220 -1.432 -1.327 1.00 96.00 105 CYS A N 1
ATOM 853 C CA . CYS A 1 105 ? 4.181 -1.428 -2.428 1.00 96.00 105 CYS A CA 1
ATOM 854 C C . CYS A 1 105 ? 3.436 -1.358 -3.765 1.00 96.00 105 CYS A C 1
ATOM 856 O O . CYS A 1 105 ? 2.515 -2.128 -4.031 1.00 96.00 105 CYS A O 1
ATOM 858 N N . LEU A 1 106 ? 3.837 -0.404 -4.599 1.00 96.06 106 LEU A N 1
ATOM 859 C CA . LEU A 1 106 ? 3.298 -0.142 -5.920 1.00 96.06 106 LEU A CA 1
ATOM 860 C C . LEU A 1 106 ? 4.233 -0.673 -7.005 1.00 96.06 106 LEU A C 1
ATOM 862 O O . LEU A 1 106 ? 5.460 -0.692 -6.865 1.00 96.06 106 LEU A O 1
ATOM 866 N N . LYS A 1 107 ? 3.614 -1.061 -8.114 1.00 95.19 107 LYS A N 1
ATOM 867 C CA . LYS A 1 107 ? 4.237 -1.443 -9.375 1.00 95.19 107 LYS A CA 1
ATOM 868 C C . LYS A 1 107 ? 3.489 -0.751 -10.516 1.00 95.19 107 LYS A C 1
ATOM 870 O O . LYS A 1 107 ? 2.275 -0.575 -10.433 1.00 95.19 107 LYS A O 1
ATOM 875 N N . ARG A 1 108 ? 4.197 -0.379 -11.580 1.00 94.94 108 ARG A N 1
ATOM 876 C CA . ARG A 1 108 ? 3.567 0.065 -12.829 1.00 94.94 108 ARG A CA 1
ATOM 877 C C . ARG A 1 108 ? 3.116 -1.133 -13.662 1.00 94.94 108 ARG A C 1
ATOM 879 O O . ARG A 1 108 ? 3.835 -2.131 -13.748 1.00 94.94 108 ARG A O 1
ATOM 886 N N . CYS A 1 109 ? 1.955 -1.031 -14.296 1.00 93.81 109 CYS A N 1
ATOM 887 C CA . CYS A 1 109 ? 1.424 -2.081 -15.169 1.00 93.81 109 CYS A CA 1
ATOM 888 C C . CYS A 1 109 ? 2.294 -2.306 -16.411 1.00 93.81 109 CYS A C 1
ATOM 890 O O . CYS A 1 109 ? 2.424 -3.438 -16.866 1.00 93.81 109 CYS A O 1
ATOM 892 N N . ASP A 1 110 ? 2.950 -1.253 -16.899 1.00 94.00 110 ASP A N 1
ATOM 893 C CA . ASP A 1 110 ? 3.908 -1.312 -18.007 1.00 94.00 110 ASP A CA 1
ATOM 894 C C . ASP A 1 110 ? 5.297 -1.852 -17.607 1.00 94.00 110 ASP A C 1
ATOM 896 O O . ASP A 1 110 ? 6.157 -2.034 -18.465 1.00 94.00 110 ASP A O 1
ATOM 900 N N . GLY A 1 111 ? 5.535 -2.115 -16.315 1.00 91.31 111 GLY A N 1
ATOM 901 C CA . GLY A 1 111 ? 6.828 -2.572 -15.800 1.00 91.31 111 GLY A CA 1
ATOM 902 C C . GLY A 1 111 ? 7.921 -1.499 -15.760 1.00 91.31 111 GLY A C 1
ATOM 903 O O . GLY A 1 111 ? 9.075 -1.832 -15.497 1.00 91.31 111 GLY A O 1
ATOM 904 N N . GLY A 1 112 ? 7.578 -0.233 -16.006 1.00 93.81 112 GLY A N 1
ATOM 905 C CA . GLY A 1 112 ? 8.510 0.885 -15.967 1.00 93.81 112 GLY A CA 1
ATOM 906 C C . GLY A 1 112 ? 9.041 1.194 -14.565 1.00 93.81 112 GLY A C 1
ATOM 907 O O . GLY A 1 112 ? 8.536 0.716 -13.544 1.00 93.81 112 GLY A O 1
ATOM 908 N N . SER A 1 113 ? 10.057 2.050 -14.526 1.00 95.25 113 SER A N 1
ATOM 909 C CA . SER A 1 113 ? 10.634 2.560 -13.283 1.00 95.25 113 SER A CA 1
ATOM 910 C C . SER A 1 113 ? 9.807 3.703 -12.695 1.00 95.25 113 SER A C 1
ATOM 912 O O . SER A 1 113 ? 9.170 4.455 -13.428 1.00 95.25 113 SER A O 1
ATOM 914 N N . PHE A 1 114 ? 9.869 3.872 -11.375 1.00 94.06 114 PHE A N 1
ATOM 915 C CA . PHE A 1 114 ? 9.321 5.035 -10.682 1.00 94.06 114 PHE A CA 1
ATOM 916 C C . PHE A 1 114 ? 10.352 6.154 -10.570 1.00 94.06 114 PHE A C 1
ATOM 918 O O . PHE A 1 114 ? 11.516 5.932 -10.224 1.00 94.06 114 PHE A O 1
ATOM 925 N N . THR A 1 115 ? 9.893 7.379 -10.782 1.00 92.50 115 THR A N 1
ATOM 926 C CA . THR A 1 115 ? 10.654 8.604 -10.527 1.00 92.50 115 THR A CA 1
ATOM 927 C C . THR A 1 115 ? 10.413 9.135 -9.109 1.00 92.50 115 THR A C 1
ATOM 929 O O . THR A 1 115 ? 9.429 8.798 -8.448 1.00 92.50 115 THR A O 1
ATOM 932 N N . ALA A 1 116 ? 11.302 10.007 -8.619 1.00 90.62 116 ALA A N 1
ATOM 933 C CA . ALA A 1 116 ? 11.115 10.666 -7.322 1.00 90.62 116 ALA A CA 1
ATOM 934 C C . ALA A 1 116 ? 9.855 11.557 -7.290 1.00 90.62 116 ALA A C 1
ATOM 936 O O . ALA A 1 116 ? 9.139 11.563 -6.293 1.00 90.62 116 ALA A O 1
ATOM 937 N N . ALA A 1 117 ? 9.538 12.232 -8.400 1.00 91.56 117 ALA A N 1
ATOM 938 C CA . ALA A 1 117 ? 8.347 13.075 -8.523 1.00 91.56 117 ALA A CA 1
ATOM 939 C C . ALA A 1 117 ? 7.037 12.269 -8.419 1.00 91.56 117 ALA A C 1
ATOM 941 O O . ALA A 1 117 ? 6.074 12.710 -7.788 1.00 91.56 117 ALA A O 1
ATOM 942 N N . GLU A 1 118 ? 7.003 11.056 -8.984 1.00 90.50 118 GLU A N 1
ATOM 943 C CA . GLU A 1 118 ? 5.870 10.137 -8.804 1.00 90.50 118 GLU A CA 1
ATOM 944 C C . GLU A 1 118 ? 5.718 9.703 -7.341 1.00 90.50 118 GLU A C 1
ATOM 946 O O . GLU A 1 118 ? 4.594 9.586 -6.854 1.00 90.50 118 GLU A O 1
ATOM 951 N N . ALA A 1 119 ? 6.827 9.517 -6.618 1.00 92.31 119 ALA A N 1
ATOM 952 C CA . ALA A 1 119 ? 6.789 9.175 -5.197 1.00 92.31 119 ALA A CA 1
ATOM 953 C C . ALA A 1 119 ? 6.248 10.302 -4.313 1.00 92.31 119 ALA A C 1
ATOM 955 O O . ALA A 1 119 ? 5.488 10.033 -3.380 1.00 92.31 119 ALA A O 1
ATOM 956 N N . GLU A 1 120 ? 6.569 11.554 -4.632 1.00 93.06 120 GLU A N 1
ATOM 957 C CA . GLU A 1 120 ? 5.963 12.726 -3.989 1.00 93.06 120 GLU A CA 1
ATOM 958 C C . GLU A 1 120 ? 4.464 12.831 -4.308 1.00 93.06 120 GLU A C 1
ATOM 960 O O . GLU A 1 120 ? 3.655 13.194 -3.452 1.00 93.06 120 GLU A O 1
ATOM 965 N N . SER A 1 121 ? 4.081 12.415 -5.515 1.00 93.56 121 SER A N 1
ATOM 966 C CA . SER A 1 121 ? 2.703 12.438 -6.012 1.00 93.56 121 SER A CA 1
ATOM 967 C C . SER A 1 121 ? 1.906 11.165 -5.705 1.00 93.56 121 SER A C 1
ATOM 969 O O . SER A 1 121 ? 0.841 10.960 -6.287 1.00 93.56 121 SER A O 1
ATOM 971 N N . ILE A 1 122 ? 2.360 10.314 -4.773 1.00 95.75 122 ILE A N 1
ATOM 972 C CA . ILE A 1 122 ? 1.698 9.034 -4.463 1.00 95.75 122 ILE A CA 1
ATOM 973 C C . ILE A 1 122 ? 0.204 9.189 -4.137 1.00 95.75 122 ILE A C 1
ATOM 975 O O . ILE A 1 122 ? -0.599 8.350 -4.534 1.00 95.75 122 ILE A O 1
ATOM 979 N N . ASN A 1 123 ? -0.188 10.281 -3.476 1.00 96.12 123 ASN A N 1
ATOM 980 C CA . ASN A 1 123 ? -1.580 10.539 -3.086 1.00 96.12 123 ASN A CA 1
ATOM 981 C C . ASN A 1 123 ? -2.517 10.856 -4.267 1.00 96.12 123 ASN A C 1
ATOM 983 O O . ASN A 1 123 ? -3.727 10.944 -4.062 1.00 96.12 123 ASN A O 1
ATOM 987 N N . ASN A 1 124 ? -1.970 11.023 -5.477 1.00 95.62 124 ASN A N 1
ATOM 988 C CA . ASN A 1 124 ? -2.722 11.111 -6.732 1.00 95.62 124 ASN A CA 1
ATOM 989 C C . ASN A 1 124 ? -2.848 9.741 -7.425 1.00 95.62 124 ASN A C 1
ATOM 991 O O . ASN A 1 124 ? -3.640 9.588 -8.349 1.00 95.62 124 ASN A O 1
ATOM 995 N N . ILE A 1 125 ? -2.061 8.748 -6.994 1.00 95.81 125 ILE A N 1
ATOM 996 C CA . ILE A 1 125 ? -2.060 7.380 -7.526 1.00 95.81 125 ILE A CA 1
ATOM 997 C C . ILE A 1 125 ? -2.932 6.477 -6.653 1.00 95.81 125 ILE A C 1
ATOM 999 O O . ILE A 1 125 ? -3.718 5.686 -7.172 1.00 95.81 125 ILE A O 1
ATOM 1003 N N . ILE A 1 126 ? -2.796 6.588 -5.331 1.00 97.19 126 ILE A N 1
ATOM 1004 C CA . ILE A 1 126 ? -3.459 5.729 -4.353 1.00 97.19 126 ILE A CA 1
ATOM 1005 C C . ILE A 1 126 ? -3.824 6.519 -3.095 1.00 97.19 126 ILE A C 1
ATOM 1007 O O . ILE A 1 126 ? -3.069 7.373 -2.631 1.00 97.19 126 ILE A O 1
ATOM 1011 N N . GLU A 1 127 ? -4.986 6.218 -2.52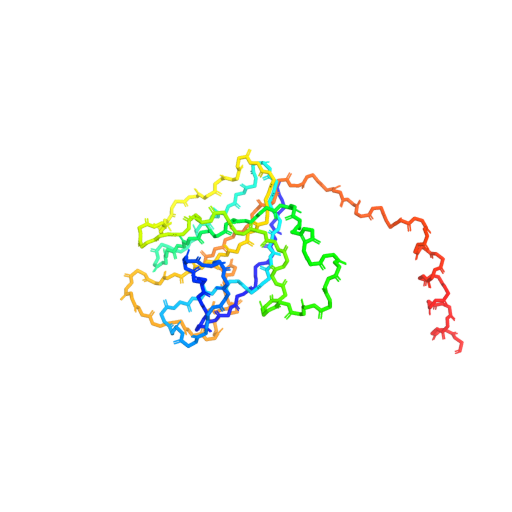9 1.00 96.81 127 GLU A N 1
ATOM 1012 C CA . GLU A 1 127 ? -5.510 6.865 -1.331 1.00 96.81 127 GLU A CA 1
ATOM 1013 C C . GLU A 1 127 ? -5.738 5.854 -0.216 1.00 96.81 127 GLU A C 1
ATOM 1015 O O . GLU A 1 127 ? -6.131 4.711 -0.454 1.00 96.81 127 GLU A O 1
ATOM 1020 N N . PHE A 1 128 ? -5.545 6.307 1.021 1.00 97.00 128 PHE A N 1
ATOM 1021 C CA . PHE A 1 128 ? -5.915 5.557 2.209 1.00 97.00 128 PHE A CA 1
ATOM 1022 C C . PHE A 1 128 ? -6.972 6.317 3.012 1.00 97.00 128 PHE A C 1
ATOM 1024 O O . PHE A 1 128 ? -6.774 7.467 3.413 1.00 97.00 128 PHE A O 1
ATOM 1031 N N . PHE A 1 129 ? -8.089 5.642 3.268 1.00 95.25 129 PHE A N 1
ATOM 1032 C CA . PHE A 1 129 ? -9.195 6.108 4.087 1.00 95.25 129 PHE A CA 1
ATOM 1033 C C . PHE A 1 129 ? -9.245 5.302 5.381 1.00 95.25 129 PHE A C 1
ATOM 1035 O O . PHE A 1 129 ? -9.580 4.117 5.381 1.00 95.25 129 PHE A O 1
ATOM 1042 N N . SER A 1 130 ? -8.945 5.956 6.501 1.00 92.12 130 SER A N 1
ATOM 1043 C CA . SER A 1 130 ? -9.070 5.341 7.818 1.00 92.12 130 SER A CA 1
ATOM 1044 C C . SER A 1 130 ? -10.522 5.377 8.299 1.00 92.12 130 SER A C 1
ATOM 1046 O O . SER A 1 130 ? -11.193 6.417 8.233 1.00 92.12 130 SER A O 1
ATOM 1048 N N . SER A 1 131 ? -11.015 4.240 8.791 1.00 88.44 131 SER A N 1
ATOM 1049 C CA . SER A 1 131 ? -12.283 4.137 9.515 1.00 88.44 131 SER A CA 1
ATOM 1050 C C . SER A 1 131 ? -12.154 4.478 10.998 1.00 88.44 131 SER A C 1
ATOM 1052 O O . SER A 1 131 ? -13.173 4.476 11.687 1.00 88.44 131 SER A O 1
ATOM 1054 N N . GLU A 1 132 ? -10.944 4.787 11.483 1.00 78.25 132 GLU A N 1
ATOM 1055 C CA . GLU A 1 132 ? -10.723 5.233 12.857 1.00 78.25 132 GLU A CA 1
ATOM 1056 C C . GLU A 1 132 ? -11.673 6.405 13.131 1.00 78.25 132 GLU A C 1
ATOM 1058 O O . GLU A 1 132 ? -11.602 7.465 12.494 1.00 78.25 132 GLU A O 1
ATOM 1063 N N . ALA A 1 133 ? -12.640 6.182 14.031 1.00 58.16 133 ALA A N 1
ATOM 1064 C CA . ALA A 1 133 ? -13.428 7.270 14.590 1.00 58.16 133 ALA A CA 1
ATOM 1065 C C . ALA A 1 133 ? -12.425 8.301 15.101 1.00 58.16 133 ALA A C 1
ATOM 1067 O O . ALA A 1 133 ? -11.388 7.887 15.608 1.00 58.16 133 ALA A O 1
ATOM 1068 N N . GLN A 1 134 ? -12.696 9.600 14.941 1.00 48.72 134 GLN A N 1
ATOM 1069 C CA . GLN A 1 134 ? -11.840 10.678 15.438 1.00 48.72 134 GLN A CA 1
ATOM 1070 C C . GLN A 1 134 ? -11.570 10.483 16.939 1.00 48.72 134 GLN A C 1
ATOM 1072 O O . GLN A 1 134 ? -12.203 11.107 17.788 1.00 48.72 134 GLN A O 1
ATOM 1077 N N . GLN A 1 135 ? -10.603 9.642 17.291 1.00 43.94 135 GLN A N 1
ATOM 1078 C CA . GLN A 1 135 ? -9.928 9.700 18.556 1.00 43.94 135 GLN A CA 1
ATOM 1079 C C . GLN A 1 135 ? -9.084 10.949 18.396 1.00 43.94 135 GLN A C 1
ATOM 1081 O O . GLN A 1 135 ? -7.936 10.916 17.962 1.00 43.94 135 GLN A O 1
ATOM 1086 N N . LYS A 1 136 ? -9.711 12.098 18.698 1.00 40.88 136 LYS A N 1
ATOM 1087 C CA . LYS A 1 136 ? -8.996 13.198 19.328 1.00 40.88 136 LYS A CA 1
ATOM 1088 C C . LYS A 1 136 ? -8.033 12.503 20.271 1.00 40.88 136 LYS A C 1
ATOM 1090 O O . LYS A 1 136 ? -8.490 11.839 21.201 1.00 40.88 136 LYS A O 1
ATOM 1095 N N . HIS A 1 137 ? -6.740 12.581 19.978 1.00 43.50 137 HIS A N 1
ATOM 1096 C CA . HIS A 1 137 ? -5.736 12.364 20.993 1.00 43.50 137 HIS A CA 1
ATOM 1097 C C . HIS A 1 137 ? -6.150 13.308 22.119 1.00 43.50 137 HIS A C 1
ATOM 1099 O O . HIS A 1 137 ? -5.913 14.512 22.043 1.00 43.50 137 HIS A O 1
ATOM 1105 N N . ALA A 1 138 ? -6.886 12.793 23.104 1.00 43.34 138 ALA A N 1
ATOM 1106 C CA . ALA A 1 138 ? -6.961 13.421 24.395 1.00 43.34 138 ALA A CA 1
ATOM 1107 C C . ALA A 1 138 ? -5.499 13.429 24.807 1.00 43.34 138 ALA A C 1
ATOM 1109 O O . ALA A 1 138 ? -4.918 12.365 25.041 1.00 43.34 138 ALA A O 1
ATOM 1110 N N . VAL A 1 139 ? -4.868 14.602 24.709 1.00 48.19 139 VAL A N 1
ATOM 1111 C CA . VAL A 1 139 ? -3.546 14.824 25.275 1.00 48.19 139 VAL A CA 1
ATOM 1112 C C . VAL A 1 139 ? -3.643 14.214 26.661 1.00 48.19 139 VAL A C 1
ATOM 1114 O O . VAL A 1 139 ? -4.529 14.585 27.434 1.00 48.19 139 VAL A O 1
ATOM 1117 N N . LYS A 1 140 ? -2.861 13.162 26.932 1.00 50.88 140 LYS A N 1
ATOM 1118 C CA . LYS A 1 140 ? -2.878 12.582 28.273 1.00 50.88 140 LYS A CA 1
ATOM 1119 C C . LYS A 1 140 ? -2.552 13.746 29.201 1.00 50.88 140 LYS A C 1
ATOM 1121 O O . LYS A 1 140 ? -1.572 14.437 28.942 1.00 50.88 140 LYS A O 1
ATOM 1126 N N . ALA A 1 141 ? -3.375 13.976 30.222 1.00 56.88 141 ALA A N 1
ATOM 1127 C CA . ALA A 1 141 ? -3.278 15.166 31.071 1.00 56.88 14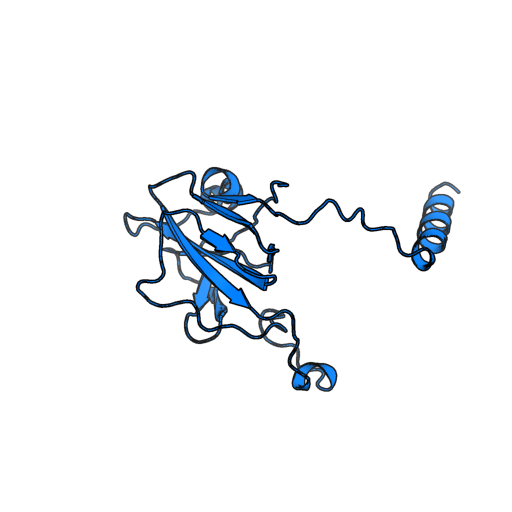1 ALA A CA 1
ATOM 1128 C C . ALA A 1 141 ? -1.851 15.411 31.608 1.00 56.88 141 ALA A C 1
ATOM 1130 O O . ALA A 1 141 ? -1.449 16.552 31.797 1.00 56.88 141 ALA A O 1
ATOM 1131 N N . CYS A 1 142 ? -1.048 14.347 31.746 1.00 52.38 142 CYS A N 1
ATOM 1132 C CA . CYS A 1 142 ? 0.366 14.408 32.115 1.00 52.38 142 CYS A CA 1
ATOM 1133 C C . CYS A 1 142 ? 1.276 15.200 31.155 1.00 52.38 142 CYS A C 1
ATOM 1135 O O . CYS A 1 142 ? 2.358 15.590 31.569 1.00 52.38 142 CYS A O 1
ATOM 1137 N N . PHE A 1 143 ? 0.881 15.436 29.900 1.00 55.00 143 PHE A N 1
ATOM 1138 C CA . PHE A 1 143 ? 1.662 16.220 28.931 1.00 55.00 143 PHE A CA 1
ATOM 1139 C C . PHE A 1 143 ? 1.148 17.657 28.763 1.00 55.00 143 PHE A C 1
ATOM 1141 O O . PHE A 1 143 ? 1.797 18.463 28.099 1.00 55.00 143 PHE A O 1
ATOM 1148 N N . GLU A 1 144 ? -0.003 18.013 29.346 1.00 60.03 144 GLU A N 1
ATOM 1149 C CA . GLU A 1 144 ? -0.509 19.391 29.269 1.00 60.03 144 GLU A CA 1
ATOM 1150 C C . GLU A 1 144 ? 0.354 20.368 30.076 1.00 60.03 144 GLU A C 1
ATOM 1152 O O . GLU A 1 144 ? 0.502 21.529 29.688 1.00 60.03 144 GLU A O 1
ATOM 1157 N N . GLU A 1 145 ? 0.933 19.909 31.189 1.00 59.34 145 GLU A N 1
ATOM 1158 C CA . GLU A 1 145 ? 1.799 20.731 32.039 1.00 59.34 145 GLU A CA 1
ATOM 1159 C C . GLU A 1 145 ? 3.127 21.067 31.349 1.00 59.34 145 GLU A C 1
ATOM 1161 O O . GLU A 1 145 ? 3.518 22.234 31.341 1.00 59.34 145 GLU A O 1
ATOM 1166 N N . GLU A 1 146 ? 3.774 20.105 30.680 1.00 56.09 146 GLU A N 1
ATOM 1167 C CA . GLU A 1 146 ? 5.029 20.357 29.952 1.00 56.09 146 GLU A CA 1
ATOM 1168 C C . GLU A 1 146 ? 4.843 21.347 28.793 1.00 56.09 146 GLU A C 1
ATOM 1170 O O . GLU A 1 146 ? 5.647 22.267 28.633 1.00 56.09 146 GLU A O 1
ATOM 1175 N N . ILE A 1 147 ? 3.745 21.239 28.032 1.00 59.47 147 ILE A N 1
ATOM 1176 C CA . ILE A 1 147 ? 3.453 22.154 26.913 1.00 59.47 147 ILE A CA 1
ATOM 1177 C C . ILE A 1 147 ? 3.287 23.598 27.410 1.00 59.47 147 ILE A C 1
ATOM 1179 O O . ILE A 1 147 ? 3.779 24.534 26.774 1.00 59.47 147 ILE A O 1
ATOM 1183 N N . LYS A 1 148 ? 2.628 23.796 28.561 1.00 60.28 148 LYS A N 1
ATOM 1184 C CA . LYS A 1 148 ? 2.465 25.125 29.175 1.00 60.28 148 LYS A CA 1
ATOM 1185 C C . LYS A 1 148 ? 3.798 25.702 29.649 1.00 60.28 148 LYS A C 1
ATOM 1187 O O . LYS A 1 148 ? 4.037 26.895 29.467 1.00 60.28 148 LYS A O 1
ATOM 1192 N N . ILE A 1 149 ? 4.667 24.872 30.227 1.00 61.28 149 ILE A N 1
ATOM 1193 C CA . ILE A 1 149 ? 5.994 25.299 30.688 1.00 61.28 149 ILE A CA 1
ATOM 1194 C C . ILE A 1 149 ? 6.844 25.763 29.499 1.00 61.28 149 ILE A C 1
ATOM 1196 O O . ILE A 1 149 ? 7.421 26.849 29.547 1.00 61.28 149 ILE A O 1
ATOM 1200 N N . THR A 1 150 ? 6.874 25.002 28.401 1.00 57.16 150 THR A N 1
ATOM 1201 C CA . THR A 1 150 ? 7.665 25.374 27.218 1.00 57.16 150 THR A CA 1
ATOM 1202 C C . THR A 1 150 ? 7.104 26.603 26.500 1.00 57.16 150 THR A C 1
ATOM 1204 O O . THR A 1 150 ? 7.877 27.462 26.084 1.00 57.16 150 THR A O 1
ATOM 1207 N N . ALA A 1 151 ? 5.779 26.746 26.395 1.00 58.75 151 ALA A N 1
ATOM 1208 C CA . ALA A 1 151 ? 5.163 27.918 25.764 1.00 58.75 151 ALA A CA 1
ATOM 1209 C C . ALA A 1 151 ? 5.463 29.229 26.517 1.00 58.75 151 ALA A C 1
ATOM 1211 O O . ALA A 1 151 ? 5.648 30.272 25.891 1.00 58.75 151 ALA A O 1
ATOM 1212 N N . ASN A 1 152 ? 5.567 29.178 27.849 1.00 58.50 152 ASN A N 1
ATOM 1213 C CA . ASN A 1 152 ? 5.921 30.343 28.663 1.00 58.50 152 ASN A CA 1
ATOM 1214 C C . ASN A 1 152 ? 7.421 30.677 28.626 1.00 58.50 152 ASN A C 1
ATOM 1216 O O . ASN A 1 152 ? 7.783 31.832 28.828 1.00 58.50 152 ASN A O 1
ATOM 1220 N N . ALA A 1 153 ? 8.291 29.706 28.336 1.00 60.31 153 ALA A N 1
ATOM 1221 C CA . ALA A 1 153 ? 9.737 29.918 28.244 1.00 60.31 153 ALA A CA 1
ATOM 1222 C C . ALA A 1 153 ? 10.189 30.615 26.944 1.00 60.31 153 ALA A C 1
ATOM 1224 O O . ALA A 1 153 ? 11.319 31.079 26.873 1.00 60.31 153 ALA A O 1
ATOM 1225 N N . ILE A 1 154 ? 9.327 30.690 25.922 1.00 58.00 154 ILE A N 1
ATOM 1226 C CA . ILE A 1 154 ? 9.623 31.355 24.636 1.00 58.00 154 ILE A CA 1
ATOM 1227 C C . ILE A 1 154 ? 9.202 32.841 24.651 1.00 58.00 154 ILE A C 1
ATOM 1229 O O . ILE A 1 154 ? 9.670 33.622 23.829 1.00 58.00 154 ILE A O 1
ATOM 1233 N N . ASN A 1 155 ? 8.348 33.246 25.599 1.00 51.62 155 ASN A N 1
ATOM 1234 C CA . ASN A 1 155 ? 7.817 34.611 25.715 1.00 51.62 155 ASN A CA 1
ATOM 1235 C C . ASN A 1 155 ? 8.508 35.472 26.796 1.00 51.62 155 ASN A C 1
ATOM 1237 O O . ASN A 1 155 ? 7.990 36.541 27.116 1.00 51.62 155 ASN A O 1
ATOM 1241 N N . ASN A 1 156 ? 9.639 35.022 27.353 1.00 45.00 156 ASN A N 1
ATOM 1242 C CA . ASN A 1 156 ? 10.482 35.788 28.282 1.00 45.00 156 ASN A CA 1
ATOM 1243 C C . ASN A 1 156 ? 11.889 35.974 27.716 1.00 45.00 156 ASN A C 1
ATOM 1245 O O . ASN A 1 156 ? 12.472 34.959 27.277 1.00 45.00 156 ASN A O 1
#

pLDDT: mean 82.19, std 17.27, range [40.88, 97.19]

Foldseek 3Di:
DDWDDFFKDFQWDQDLVFRDIDGNNQQKMKGLDKDKAAAFKKKAFQDPQKWKAKWWWDPDFDVVVVPDPDCPVSNCRTHTPSQDDPPRIDNHMDGDRHITIIMMMMGGPVSGGDDRVVSVVVCNGMIIGHPPDPPPVPPPVVCVVVVVVVVVVVVD

Sequence (156 aa):
MNKIALKAKAGATIYASTGMIGYAQADRMSTLHFYKACKGSVIRLLNRDYMFNVATYSLSFSDEYIYSYTYQQNQCWATYNNDLNGGSYRQEDYIFTDERLFRICLKRCDGGSFTAAEAESINNIIEFFSSEAQQKHAVKACFEEEIKITANAINN

Secondary structure (DSSP, 8-state):
-EEE---EEET-EE-TTT--EE---TTEEEE-S-EEE-TT-EEEES-TTEEEEEEEEEEEEPTHHHH-----GGG--EEE-----TT--BSS-EE-SS-EEEEEEEEETT-PPPPHHHHHTHHHHEEEEE----------GGGHHHHHHHHHHS--